Protein AF-A0AAJ1X7W8-F1 (afdb_monomer_lite)

Foldseek 3Di:
DPPLLVLLLVLQVLAPPRPRDSVVSSVLVVVCCVVCVFAQSNQLSNVVSVVCVVPHDDNPDDVSVVSVVSSVVCVVVVHRTPDVPDDPDPPPPPPPPDDDDDDDDDDDDDDDPDDDD

Radius of gyration: 24.69 Å; chains: 1; bounding box: 37×78×58 Å

Structure (mmCIF, N/CA/C/O backbone):
data_AF-A0AAJ1X7W8-F1
#
_entry.id   AF-A0AAJ1X7W8-F1
#
loop_
_atom_site.group_PDB
_atom_site.id
_atom_site.type_symbol
_atom_site.label_atom_id
_atom_site.label_alt_id
_atom_site.label_comp_id
_atom_site.label_asym_id
_atom_site.label_entity_id
_atom_site.label_seq_id
_atom_site.pdbx_PDB_ins_code
_atom_site.Cartn_x
_atom_site.Cartn_y
_atom_site.Cartn_z
_atom_site.occupancy
_atom_site.B_iso_or_equiv
_atom_site.auth_seq_id
_atom_site.auth_comp_id
_atom_site.auth_asym_id
_atom_site.auth_atom_id
_atom_site.pdbx_PDB_model_num
ATOM 1 N N . PHE A 1 1 ? -3.789 12.090 -12.773 1.00 64.81 1 PHE A N 1
ATOM 2 C CA . PHE A 1 1 ? -3.368 10.897 -12.025 1.00 64.81 1 PHE A CA 1
ATOM 3 C C . PHE A 1 1 ? -3.017 9.835 -13.038 1.00 64.81 1 PHE A C 1
ATOM 5 O O . PHE A 1 1 ? -3.768 9.690 -13.998 1.00 64.81 1 PHE A O 1
ATOM 12 N N . SER A 1 2 ? -1.881 9.169 -12.871 1.00 85.19 2 SER A N 1
ATOM 13 C CA . SER A 1 2 ? -1.612 7.913 -13.573 1.00 85.19 2 SER A CA 1
ATOM 14 C C . SER A 1 2 ? -2.602 6.840 -13.099 1.00 85.19 2 SER A C 1
ATOM 16 O O . SER A 1 2 ? -3.153 6.957 -11.999 1.00 85.19 2 SER A O 1
ATOM 18 N N . ASP A 1 3 ? -2.825 5.802 -13.906 1.00 89.50 3 ASP A N 1
ATOM 19 C CA . ASP A 1 3 ? -3.679 4.668 -13.528 1.00 89.50 3 ASP A CA 1
ATOM 20 C C . ASP A 1 3 ? -3.184 4.015 -12.224 1.00 89.50 3 ASP A C 1
ATOM 22 O O . ASP A 1 3 ? -3.959 3.794 -11.292 1.00 89.50 3 ASP A O 1
ATOM 26 N N . ASP A 1 4 ? -1.866 3.855 -12.086 1.00 88.81 4 ASP A N 1
ATOM 27 C CA . ASP A 1 4 ? -1.244 3.290 -10.885 1.00 88.81 4 ASP A CA 1
ATOM 28 C C . ASP A 1 4 ? -1.507 4.133 -9.626 1.00 88.81 4 ASP A C 1
ATOM 30 O O . ASP A 1 4 ? -1.840 3.599 -8.569 1.00 88.81 4 ASP A O 1
ATOM 34 N N . GLU A 1 5 ? -1.424 5.464 -9.727 1.00 90.75 5 GLU A N 1
ATOM 35 C CA . GLU A 1 5 ? -1.703 6.365 -8.599 1.00 90.75 5 GLU A CA 1
ATOM 36 C C . GLU A 1 5 ? -3.156 6.224 -8.136 1.00 90.75 5 GLU A C 1
ATOM 38 O O . GLU A 1 5 ? -3.443 6.153 -6.939 1.00 90.75 5 GLU A O 1
ATOM 43 N N . TYR A 1 6 ? -4.087 6.162 -9.093 1.00 91.50 6 TYR A N 1
ATOM 44 C CA . TYR A 1 6 ? -5.502 5.987 -8.797 1.00 91.50 6 TYR A CA 1
ATOM 45 C C . TYR A 1 6 ? -5.767 4.640 -8.119 1.00 91.50 6 TYR A C 1
ATOM 47 O O . TYR A 1 6 ? -6.487 4.586 -7.116 1.00 91.50 6 TYR A O 1
ATOM 55 N N . ARG A 1 7 ? -5.152 3.563 -8.619 1.00 92.81 7 ARG A N 1
ATOM 56 C CA . ARG A 1 7 ? -5.257 2.220 -8.039 1.00 92.81 7 ARG A CA 1
ATOM 57 C C . ARG A 1 7 ? -4.700 2.178 -6.621 1.00 92.81 7 ARG A C 1
ATOM 59 O O . ARG A 1 7 ? -5.384 1.682 -5.731 1.00 92.81 7 ARG A O 1
ATOM 66 N N . PHE A 1 8 ? -3.535 2.777 -6.384 1.00 93.19 8 PHE A N 1
ATOM 67 C CA . PHE A 1 8 ? -2.921 2.851 -5.059 1.00 93.19 8 PHE A CA 1
ATOM 68 C C . PHE A 1 8 ? -3.835 3.547 -4.037 1.00 93.19 8 PHE A C 1
ATOM 70 O O . PHE A 1 8 ? -4.141 2.989 -2.983 1.00 93.19 8 PHE A O 1
ATOM 77 N N . ILE A 1 9 ? -4.347 4.736 -4.373 1.00 92.94 9 ILE A N 1
ATOM 78 C CA . ILE A 1 9 ? -5.257 5.501 -3.501 1.00 92.94 9 ILE A CA 1
ATOM 79 C C . ILE A 1 9 ? -6.570 4.742 -3.272 1.00 92.94 9 ILE A C 1
ATOM 81 O O . ILE A 1 9 ? -7.120 4.749 -2.169 1.00 92.94 9 ILE A O 1
ATOM 85 N N . THR A 1 10 ? -7.078 4.072 -4.305 1.00 93.25 10 THR A N 1
ATOM 86 C CA . THR A 1 10 ? -8.295 3.256 -4.213 1.00 93.25 10 THR A CA 1
ATOM 87 C C . THR A 1 10 ? -8.088 2.020 -3.337 1.00 93.25 10 THR A C 1
ATOM 89 O O . THR A 1 10 ? -9.025 1.578 -2.679 1.00 93.25 10 THR A O 1
ATOM 92 N N . THR A 1 11 ? -6.882 1.454 -3.280 1.00 93.31 11 THR A N 1
ATOM 93 C CA . THR A 1 11 ? -6.568 0.376 -2.334 1.00 93.31 11 THR A CA 1
ATOM 94 C C . THR A 1 11 ? -6.484 0.903 -0.904 1.00 93.31 11 THR A C 1
ATOM 96 O O . THR A 1 11 ? -7.052 0.282 -0.006 1.00 93.31 11 THR A O 1
ATOM 99 N N . LEU A 1 12 ? -5.880 2.078 -0.685 1.00 91.62 12 LEU A N 1
ATOM 100 C CA . LEU A 1 12 ? -5.833 2.723 0.634 1.00 91.62 12 LEU A CA 1
ATOM 101 C C . LEU A 1 12 ? -7.224 2.998 1.212 1.00 91.62 12 LEU A C 1
ATOM 103 O O . LEU A 1 12 ? -7.451 2.766 2.397 1.00 91.62 12 LEU A O 1
ATOM 107 N N . SER A 1 13 ? -8.176 3.443 0.387 1.00 91.81 13 SER A N 1
ATOM 108 C CA . SER A 1 13 ? -9.543 3.731 0.846 1.00 91.81 13 SER A CA 1
ATOM 109 C C . SER A 1 13 ? -10.321 2.490 1.296 1.00 91.81 13 SER A C 1
ATOM 111 O O . SER A 1 13 ? -11.311 2.620 2.012 1.00 91.81 13 SER A O 1
ATOM 113 N N . LYS A 1 14 ? -9.880 1.290 0.899 1.00 91.88 14 LYS A N 1
ATOM 114 C CA . LYS A 1 14 ? -10.467 0.009 1.318 1.00 91.88 14 LYS A CA 1
ATOM 115 C C . LYS A 1 14 ? -9.901 -0.504 2.642 1.00 91.88 14 LYS A C 1
ATOM 117 O O . LYS A 1 14 ? -10.375 -1.531 3.123 1.00 91.88 14 LYS A O 1
ATOM 122 N N . ILE A 1 15 ? -8.868 0.135 3.189 1.00 89.62 15 ILE A N 1
ATOM 123 C CA . ILE A 1 15 ? -8.283 -0.243 4.475 1.00 89.62 15 ILE A CA 1
ATOM 124 C C . ILE A 1 15 ? -9.135 0.367 5.586 1.00 89.62 15 ILE A C 1
ATOM 126 O O . ILE A 1 15 ? -9.383 1.574 5.614 1.00 89.62 15 ILE A O 1
ATOM 130 N N . GLU A 1 16 ? -9.575 -0.473 6.517 1.00 86.81 16 GLU A N 1
ATOM 131 C CA . GLU A 1 16 ? -10.379 -0.025 7.647 1.00 86.81 16 GLU A CA 1
ATOM 132 C C . GLU A 1 16 ? -9.597 0.974 8.516 1.00 86.81 16 GLU A C 1
ATOM 134 O O . GLU A 1 16 ? -8.429 0.755 8.845 1.00 86.81 16 GLU A O 1
ATOM 139 N N . ASN A 1 17 ? -10.250 2.079 8.890 1.00 87.00 17 ASN A N 1
ATOM 140 C CA . ASN A 1 17 ? -9.686 3.173 9.692 1.00 87.00 17 ASN A CA 1
ATOM 141 C C . ASN A 1 17 ? -8.501 3.928 9.054 1.00 87.00 17 ASN A C 1
ATOM 143 O O . ASN A 1 17 ? -7.786 4.645 9.757 1.00 87.00 17 ASN A O 1
ATOM 147 N N . TYR A 1 18 ? -8.298 3.840 7.733 1.00 88.00 18 TYR A N 1
ATOM 148 C CA . TYR A 1 18 ? -7.281 4.650 7.060 1.00 88.00 18 TYR A CA 1
ATOM 149 C C . TYR A 1 18 ? -7.736 6.121 6.891 1.00 88.00 18 TYR A C 1
ATOM 151 O O . TYR A 1 18 ? 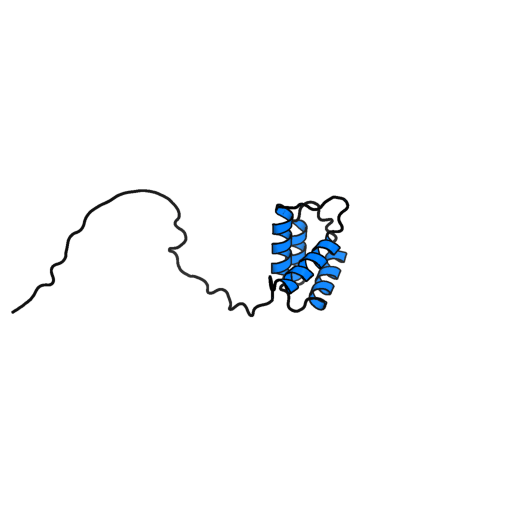-8.782 6.379 6.287 1.00 88.00 18 TYR A O 1
ATOM 159 N N . PRO A 1 19 ? -6.961 7.119 7.363 1.00 89.06 19 PRO A N 1
ATOM 160 C CA . PRO A 1 19 ? -7.261 8.539 7.202 1.00 89.06 19 PRO A CA 1
ATOM 161 C C . PRO A 1 19 ? -6.866 9.010 5.795 1.00 89.06 19 PRO A C 1
ATOM 163 O O . PRO A 1 19 ? -5.805 9.615 5.599 1.00 89.06 19 PRO A O 1
ATOM 166 N N . LEU A 1 20 ? -7.728 8.703 4.819 1.00 89.19 20 LEU A N 1
ATOM 167 C CA . LEU A 1 20 ? -7.515 9.009 3.405 1.00 89.19 20 LEU A CA 1
ATOM 168 C C . LEU A 1 20 ? -7.312 10.515 3.191 1.00 89.19 20 LEU A C 1
ATOM 170 O O . LEU A 1 20 ? -8.213 11.320 3.422 1.00 89.19 20 LEU A O 1
ATOM 174 N N . ASP A 1 21 ? -6.136 10.886 2.697 1.00 92.31 21 ASP A N 1
ATOM 175 C CA . ASP A 1 21 ? -5.772 12.253 2.336 1.00 92.31 21 ASP A CA 1
ATOM 176 C C . ASP A 1 21 ? -5.067 12.192 0.989 1.00 92.31 21 ASP A C 1
ATOM 178 O O . ASP A 1 21 ? -3.855 12.006 0.901 1.00 92.31 21 ASP A O 1
ATOM 182 N N . ARG A 1 22 ? -5.847 12.358 -0.080 1.00 90.06 22 ARG A N 1
ATOM 183 C CA . ARG A 1 22 ? -5.377 12.153 -1.455 1.00 90.06 22 ARG A CA 1
ATOM 184 C C . ARG A 1 22 ? -4.099 12.922 -1.773 1.00 90.06 22 ARG A C 1
ATOM 186 O O . ARG A 1 22 ? -3.254 12.397 -2.485 1.00 90.06 22 ARG A O 1
ATOM 193 N N . LYS A 1 23 ? -3.946 14.148 -1.260 1.00 90.81 23 LYS A N 1
ATOM 194 C CA . LYS A 1 23 ? -2.765 14.971 -1.543 1.00 90.81 23 LYS A CA 1
ATOM 195 C C . LYS A 1 23 ? -1.521 14.376 -0.882 1.00 90.81 23 LYS A C 1
ATOM 197 O O . LYS A 1 23 ? -0.519 14.169 -1.557 1.00 90.81 23 LYS A O 1
ATOM 202 N N . LYS A 1 24 ? -1.609 14.042 0.408 1.00 90.19 24 LYS A N 1
ATOM 203 C CA . LYS A 1 24 ? -0.488 13.427 1.138 1.00 90.19 24 LYS A CA 1
ATOM 204 C C . LYS A 1 24 ? -0.195 12.009 0.667 1.00 90.19 24 LYS A C 1
ATOM 206 O O . LYS A 1 24 ? 0.959 11.612 0.594 1.00 90.19 24 LYS A O 1
ATOM 211 N N . ASP A 1 25 ? -1.228 11.237 0.357 1.00 91.62 25 ASP A N 1
ATOM 212 C CA . ASP A 1 25 ? -1.076 9.849 -0.069 1.00 91.62 25 ASP A CA 1
ATOM 213 C C . ASP A 1 25 ? -0.408 9.765 -1.457 1.00 91.62 25 ASP A C 1
ATOM 215 O O . ASP A 1 25 ? 0.376 8.849 -1.700 1.00 91.62 25 ASP A O 1
ATOM 219 N N . LEU A 1 26 ? -0.618 10.762 -2.328 1.00 92.31 26 LEU A N 1
ATOM 220 C CA . LEU A 1 26 ? 0.141 10.926 -3.576 1.00 92.31 26 LEU A CA 1
ATOM 221 C C . LEU A 1 26 ? 1.611 11.269 -3.337 1.00 92.31 26 LEU A C 1
ATOM 223 O O . LEU A 1 26 ? 2.487 10.665 -3.952 1.00 92.31 26 LEU A O 1
ATOM 227 N N . GLU A 1 27 ? 1.893 12.215 -2.438 1.00 92.56 27 GLU A N 1
ATOM 228 C CA . GLU A 1 27 ? 3.273 12.559 -2.067 1.00 92.56 27 GLU A CA 1
ATOM 229 C C . GLU A 1 27 ? 4.014 11.326 -1.519 1.00 92.56 27 GLU A C 1
ATOM 231 O O . GLU A 1 27 ? 5.179 11.086 -1.848 1.00 92.56 27 GLU A O 1
ATOM 236 N N . ILE A 1 28 ? 3.319 10.490 -0.744 1.00 91.94 28 ILE A N 1
ATOM 237 C CA . ILE A 1 28 ? 3.847 9.221 -0.230 1.00 91.94 28 ILE A CA 1
ATOM 238 C C . ILE A 1 28 ? 4.080 8.225 -1.352 1.00 91.94 28 ILE A C 1
ATOM 240 O O . ILE A 1 28 ? 5.152 7.635 -1.397 1.00 91.94 28 ILE A O 1
ATOM 244 N N . TYR A 1 29 ? 3.129 8.051 -2.268 1.00 92.81 29 TYR A N 1
ATOM 245 C CA . TYR A 1 29 ? 3.295 7.157 -3.412 1.00 92.81 29 TYR A CA 1
ATOM 246 C C . TYR A 1 29 ? 4.560 7.496 -4.219 1.00 92.81 29 TYR A C 1
ATOM 248 O O . TYR A 1 29 ? 5.392 6.623 -4.477 1.00 92.81 29 TYR A O 1
ATOM 256 N N . GLN A 1 30 ? 4.759 8.778 -4.534 1.00 92.38 30 GLN A N 1
ATOM 257 C CA . GLN A 1 30 ? 5.942 9.254 -5.259 1.00 92.38 30 GLN A CA 1
ATOM 258 C C . GLN A 1 30 ? 7.236 9.036 -4.458 1.00 92.38 30 GLN A C 1
ATOM 260 O O . GLN A 1 30 ? 8.251 8.583 -4.999 1.00 92.38 30 GLN A O 1
ATOM 265 N N . SER A 1 31 ? 7.190 9.298 -3.149 1.00 93.56 31 SER A N 1
ATOM 266 C CA . SER A 1 31 ? 8.322 9.073 -2.245 1.00 93.56 31 SER A CA 1
ATOM 267 C C . SER A 1 31 ? 8.693 7.589 -2.165 1.00 93.56 31 SER A C 1
ATOM 269 O O . SER A 1 31 ? 9.862 7.236 -2.301 1.00 93.56 31 SER A O 1
ATOM 271 N N . LEU A 1 32 ? 7.707 6.701 -2.017 1.00 92.62 32 LEU A N 1
ATOM 272 C CA . LEU A 1 32 ? 7.901 5.251 -1.967 1.00 92.62 32 LEU A CA 1
ATOM 273 C C . LEU A 1 32 ? 8.485 4.713 -3.274 1.00 92.62 32 LEU A C 1
ATOM 275 O O . LEU A 1 32 ? 9.384 3.882 -3.222 1.00 92.62 32 LEU A O 1
ATOM 279 N N . GLY A 1 33 ? 8.041 5.216 -4.429 1.00 91.56 33 GLY A N 1
ATOM 280 C CA . GLY A 1 33 ? 8.609 4.835 -5.726 1.00 91.56 33 GLY A CA 1
ATOM 281 C C . GLY A 1 33 ? 10.077 5.223 -5.890 1.00 91.56 33 GLY A C 1
ATOM 282 O O . GLY A 1 33 ? 10.831 4.507 -6.545 1.00 91.56 33 GLY A O 1
ATOM 283 N N . THR A 1 34 ? 10.494 6.316 -5.247 1.00 92.81 34 THR A N 1
ATOM 284 C CA . THR A 1 34 ? 11.891 6.770 -5.239 1.00 92.81 34 THR A CA 1
ATOM 285 C C . THR A 1 34 ? 12.745 5.973 -4.251 1.00 92.81 34 THR A C 1
ATOM 287 O O . THR A 1 34 ? 13.874 5.610 -4.565 1.00 92.81 34 THR A O 1
ATOM 290 N N . ILE A 1 35 ? 12.216 5.688 -3.056 1.00 92.94 35 ILE A N 1
A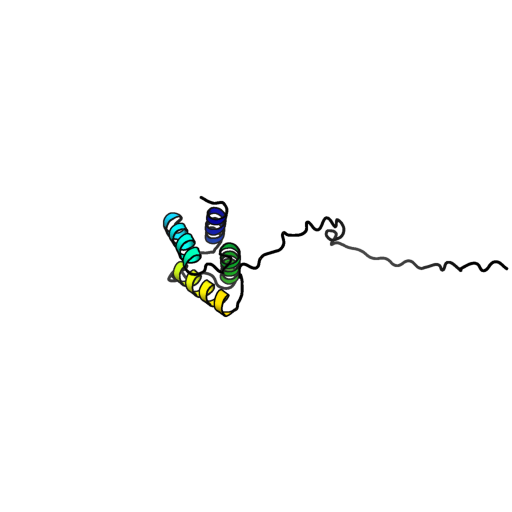TOM 291 C CA . ILE A 1 35 ? 12.938 4.978 -1.986 1.00 92.94 35 ILE A CA 1
ATOM 292 C C . ILE A 1 35 ? 13.041 3.475 -2.287 1.00 92.94 35 ILE A C 1
ATOM 294 O O . ILE A 1 35 ? 14.057 2.850 -1.988 1.00 92.94 35 ILE A O 1
ATOM 298 N N . TYR A 1 36 ? 11.997 2.894 -2.878 1.00 93.06 36 TYR A N 1
ATOM 299 C CA . TYR A 1 36 ? 11.855 1.461 -3.127 1.00 93.06 36 TYR A CA 1
ATOM 300 C C . TYR A 1 36 ? 11.620 1.166 -4.618 1.00 93.06 36 TYR A C 1
ATOM 302 O O . TYR A 1 36 ? 10.610 0.557 -4.978 1.00 93.06 36 TYR A O 1
ATOM 310 N N . PRO A 1 37 ? 12.541 1.555 -5.520 1.00 91.31 37 PRO A N 1
ATOM 311 C CA . PRO A 1 37 ? 12.329 1.435 -6.963 1.00 91.31 37 PRO A CA 1
ATOM 312 C C . PRO A 1 37 ? 12.142 -0.019 -7.423 1.00 91.31 37 PRO A C 1
ATOM 314 O O . PRO A 1 37 ? 11.426 -0.269 -8.395 1.00 91.31 37 PRO A O 1
ATOM 317 N N . GLN A 1 38 ? 12.739 -0.974 -6.701 1.00 91.00 38 GLN A N 1
ATOM 318 C CA . GLN A 1 38 ? 12.639 -2.416 -6.954 1.00 91.00 38 GLN A CA 1
ATOM 319 C C . GLN A 1 38 ? 11.304 -3.052 -6.531 1.00 91.00 38 GLN A C 1
ATOM 321 O O . GLN A 1 38 ? 11.032 -4.191 -6.907 1.00 91.00 38 GLN A O 1
ATOM 326 N N . LEU A 1 39 ? 10.495 -2.357 -5.728 1.00 91.94 39 LEU A N 1
ATOM 327 C CA . LEU A 1 39 ? 9.249 -2.880 -5.177 1.00 91.94 39 LEU A CA 1
ATOM 328 C C . LEU A 1 39 ? 8.077 -2.520 -6.096 1.00 91.94 39 LEU A C 1
ATOM 330 O O . LEU A 1 39 ? 7.968 -1.387 -6.569 1.00 91.94 39 LEU A O 1
ATOM 334 N N . ASP A 1 40 ? 7.193 -3.478 -6.347 1.00 92.44 40 ASP A N 1
ATOM 335 C CA . ASP A 1 40 ? 5.897 -3.244 -6.975 1.00 92.44 40 ASP A CA 1
ATOM 336 C C . ASP A 1 40 ? 4.971 -2.632 -5.918 1.00 92.44 40 ASP A C 1
ATOM 338 O O . ASP A 1 40 ? 4.481 -3.317 -5.019 1.00 92.44 40 ASP A O 1
ATOM 342 N N . LEU A 1 41 ? 4.786 -1.311 -5.988 1.00 92.56 41 LEU A N 1
ATOM 343 C CA . LEU A 1 41 ? 4.020 -0.557 -4.994 1.00 92.56 41 LEU A CA 1
ATOM 344 C C . LEU A 1 41 ? 2.547 -0.977 -4.950 1.00 92.56 41 LEU A C 1
ATOM 346 O O . LEU A 1 41 ? 1.936 -0.898 -3.885 1.00 92.56 41 LEU A O 1
ATOM 350 N N . LEU A 1 42 ? 1.981 -1.405 -6.084 1.00 92.81 42 LEU A N 1
ATOM 351 C CA . LEU A 1 42 ? 0.585 -1.827 -6.173 1.00 92.81 42 LEU A CA 1
ATOM 352 C C . LEU A 1 42 ? 0.394 -3.195 -5.525 1.00 92.81 42 LEU A C 1
ATOM 354 O O . LEU A 1 42 ? -0.531 -3.384 -4.738 1.00 92.81 42 LEU A O 1
ATOM 358 N N . GLU A 1 43 ? 1.297 -4.130 -5.813 1.00 92.62 43 GLU A N 1
ATOM 359 C CA . GLU A 1 43 ? 1.290 -5.439 -5.163 1.00 92.62 43 GLU A CA 1
ATOM 360 C C . GLU A 1 43 ? 1.549 -5.290 -3.659 1.00 92.62 43 GLU A C 1
ATOM 362 O O . GLU A 1 43 ? 0.813 -5.838 -2.845 1.00 92.62 43 GLU A O 1
ATOM 367 N N . ALA A 1 44 ? 2.530 -4.473 -3.271 1.00 93.75 44 ALA A N 1
ATOM 368 C CA . ALA A 1 44 ? 2.868 -4.227 -1.874 1.00 93.75 44 ALA A CA 1
ATOM 369 C C . ALA A 1 44 ? 1.720 -3.590 -1.074 1.00 93.75 44 ALA A C 1
ATOM 371 O O . ALA A 1 44 ? 1.509 -3.960 0.082 1.00 93.75 44 ALA A O 1
ATOM 372 N N . ILE A 1 45 ? 0.965 -2.644 -1.650 1.00 94.56 45 ILE A N 1
ATOM 373 C CA . ILE A 1 45 ? -0.149 -2.026 -0.920 1.00 94.56 45 ILE A CA 1
ATOM 374 C C . ILE A 1 45 ? -1.354 -2.956 -0.785 1.00 94.56 45 ILE A C 1
ATOM 376 O O . ILE A 1 45 ? -2.046 -2.905 0.231 1.00 94.56 45 ILE A O 1
ATOM 380 N N . GLU A 1 46 ? -1.592 -3.826 -1.766 1.00 93.25 46 GLU A N 1
ATOM 381 C CA . GLU A 1 46 ? -2.647 -4.838 -1.682 1.00 93.25 46 GLU A CA 1
ATOM 382 C C . GLU A 1 46 ? -2.326 -5.870 -0.598 1.00 93.25 46 GLU A C 1
ATOM 384 O O . GLU A 1 46 ? -3.170 -6.214 0.229 1.00 93.25 46 GLU A O 1
ATOM 389 N N . ASP A 1 47 ? -1.067 -6.284 -0.539 1.00 92.12 47 ASP A N 1
ATOM 390 C CA . ASP A 1 47 ? -0.548 -7.207 0.458 1.00 92.12 47 ASP A CA 1
ATOM 391 C C . ASP A 1 47 ? -0.613 -6.601 1.877 1.00 92.12 47 ASP A C 1
ATOM 393 O O . ASP A 1 47 ? -1.011 -7.256 2.846 1.00 92.12 47 ASP A O 1
ATOM 397 N N . PHE A 1 48 ? -0.323 -5.299 1.995 1.00 92.69 48 PHE A N 1
ATOM 398 C CA . PHE A 1 48 ? -0.525 -4.542 3.229 1.00 92.69 48 PHE A CA 1
ATOM 399 C C . PHE A 1 48 ? -2.007 -4.452 3.606 1.00 92.69 48 PHE A C 1
ATOM 401 O O . PHE A 1 48 ? -2.356 -4.687 4.762 1.00 92.69 48 PHE A O 1
ATOM 408 N N . ARG A 1 49 ? -2.896 -4.156 2.649 1.00 93.00 49 ARG A N 1
ATOM 409 C CA . ARG A 1 49 ? -4.349 -4.155 2.871 1.00 93.00 49 ARG A CA 1
ATOM 410 C C . ARG A 1 49 ? -4.816 -5.509 3.398 1.00 93.00 49 ARG A C 1
ATOM 412 O O . ARG A 1 49 ? -5.587 -5.533 4.352 1.00 93.00 49 ARG A O 1
ATOM 419 N N . GLN A 1 50 ? -4.350 -6.611 2.812 1.00 91.38 50 GLN A N 1
ATOM 420 C CA . GLN A 1 50 ? -4.699 -7.958 3.257 1.00 91.38 50 GLN A CA 1
ATOM 421 C C . GLN A 1 50 ? -4.228 -8.207 4.692 1.00 91.38 50 GLN A C 1
ATOM 423 O O . GLN A 1 50 ? -5.024 -8.615 5.530 1.00 91.38 50 GLN A O 1
ATOM 428 N N . TYR A 1 51 ? -2.984 -7.849 5.019 1.00 90.19 51 TYR A N 1
ATOM 429 C CA . TYR A 1 51 ? -2.486 -7.913 6.396 1.00 90.19 51 TYR A CA 1
ATOM 430 C C . TYR A 1 51 ? -3.333 -7.078 7.372 1.00 90.19 51 TYR A C 1
ATOM 432 O O . TYR A 1 51 ? -3.543 -7.468 8.522 1.00 90.19 51 TYR A O 1
ATOM 440 N N . LYS A 1 52 ? -3.846 -5.930 6.917 1.00 89.56 52 LYS A N 1
ATOM 441 C CA . LYS A 1 52 ? -4.732 -5.063 7.701 1.00 89.56 52 LYS A CA 1
ATOM 442 C C . LYS A 1 52 ? -6.158 -5.574 7.850 1.00 89.56 52 LYS A C 1
ATOM 444 O O . LYS A 1 52 ? -6.838 -5.096 8.751 1.00 89.56 52 LYS A O 1
ATOM 449 N N . MET A 1 53 ? -6.585 -6.562 7.064 1.00 88.31 53 MET A N 1
ATOM 450 C CA . MET A 1 53 ? -7.839 -7.271 7.337 1.00 88.31 53 MET A CA 1
ATOM 451 C C . MET A 1 53 ? -7.735 -8.102 8.616 1.00 88.31 53 MET A C 1
ATOM 453 O O . MET A 1 53 ? -8.654 -8.089 9.426 1.00 88.31 53 MET A O 1
ATOM 457 N N . ASP A 1 54 ? -6.602 -8.777 8.821 1.00 89.19 54 ASP A N 1
ATOM 458 C CA . ASP A 1 54 ? -6.374 -9.574 10.031 1.00 89.19 54 ASP A CA 1
ATOM 459 C C . ASP A 1 54 ? -5.989 -8.699 11.233 1.00 89.19 54 ASP A C 1
ATOM 461 O O . ASP A 1 54 ? -6.247 -9.05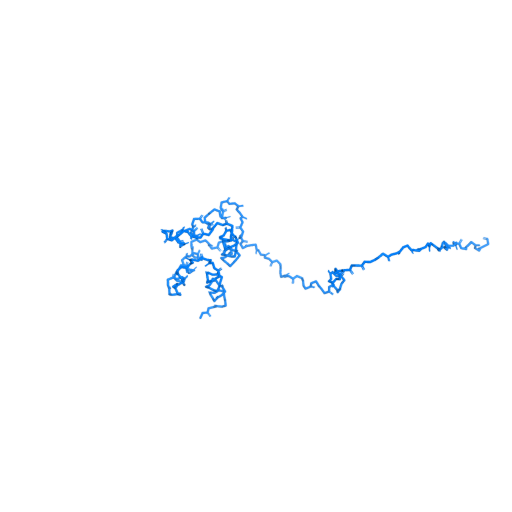0 12.386 1.00 89.19 54 ASP A O 1
ATOM 465 N N . LYS A 1 55 ? -5.329 -7.562 10.977 1.00 86.25 55 LYS A N 1
ATOM 466 C CA . LYS A 1 55 ? -4.827 -6.642 12.005 1.00 86.25 55 LYS A CA 1
ATOM 467 C C . LYS A 1 55 ? -5.202 -5.196 11.678 1.00 86.25 55 LYS A C 1
ATOM 469 O O . LYS A 1 55 ? -4.368 -4.478 11.108 1.00 86.25 55 LYS A O 1
ATOM 474 N N . PRO A 1 56 ? -6.420 -4.763 12.042 1.00 85.94 56 PRO A N 1
ATOM 475 C CA . PRO A 1 56 ? -6.915 -3.437 11.699 1.00 85.94 56 PRO A CA 1
ATOM 476 C C . PRO A 1 56 ? -6.031 -2.331 12.280 1.00 85.94 56 PRO A C 1
ATOM 478 O O . PRO A 1 56 ? -5.295 -2.523 13.251 1.00 85.94 56 PRO A O 1
ATOM 481 N N . LEU A 1 57 ? -6.090 -1.153 11.660 1.00 85.25 57 LEU A N 1
ATOM 482 C CA . LEU A 1 57 ? -5.369 0.024 12.135 1.00 85.25 57 LEU A CA 1
ATOM 483 C C . LEU A 1 57 ? -5.972 0.522 13.453 1.00 85.25 57 LEU A C 1
ATOM 485 O O . LEU A 1 57 ? -7.180 0.751 13.553 1.00 85.25 57 LEU A O 1
ATOM 489 N N . GLU A 1 58 ? -5.121 0.730 14.456 1.00 85.12 58 GLU A N 1
ATOM 490 C CA . GLU A 1 58 ? -5.530 1.380 15.700 1.00 85.12 58 GLU A CA 1
ATOM 491 C C . GLU A 1 58 ? -5.746 2.881 15.474 1.00 85.12 58 GLU A C 1
ATOM 493 O O . GLU A 1 58 ? -5.040 3.511 14.685 1.00 85.12 58 GLU A O 1
ATOM 498 N N . LYS A 1 59 ? -6.671 3.500 16.219 1.00 77.25 59 LYS A N 1
ATOM 499 C CA . LYS A 1 59 ? -6.982 4.939 16.090 1.00 77.25 59 LYS A CA 1
ATOM 500 C C . LYS A 1 59 ? -5.787 5.874 16.330 1.00 77.25 59 LYS A C 1
ATOM 502 O O . LYS A 1 59 ? -5.804 7.000 15.845 1.00 77.25 59 LYS A O 1
ATOM 507 N N . SER A 1 60 ? -4.788 5.441 17.096 1.00 78.56 60 SER A N 1
ATOM 508 C CA . SER A 1 60 ? -3.558 6.193 17.386 1.00 78.56 60 SER A CA 1
ATOM 509 C C . SER A 1 60 ? -2.402 5.855 16.442 1.00 78.56 60 SER A C 1
ATOM 511 O O . SER A 1 60 ? -1.358 6.507 16.501 1.00 78.56 60 SER A O 1
ATOM 513 N N . SER A 1 61 ? -2.558 4.833 15.597 1.00 81.81 61 SER A N 1
ATOM 514 C CA . SER A 1 61 ? -1.503 4.400 14.688 1.00 81.81 61 SER A CA 1
ATOM 515 C C . SER A 1 61 ? -1.266 5.433 13.586 1.00 81.81 61 SER A C 1
ATOM 517 O O . SER A 1 61 ? -2.172 6.161 13.174 1.00 81.81 61 SER A O 1
ATOM 519 N N . ASN A 1 62 ? -0.025 5.509 13.102 1.00 88.12 62 ASN A N 1
ATOM 520 C CA . ASN A 1 62 ? 0.307 6.301 11.925 1.00 88.12 62 ASN A CA 1
ATOM 521 C C . ASN A 1 62 ? 0.417 5.361 10.714 1.00 88.12 62 ASN A C 1
ATOM 523 O O . ASN A 1 62 ? 1.490 4.795 10.477 1.00 88.12 62 ASN A O 1
ATOM 527 N N . PRO A 1 63 ? -0.661 5.190 9.930 1.00 89.00 63 PRO A N 1
ATOM 528 C CA . PRO A 1 63 ? -0.710 4.174 8.885 1.00 89.00 63 PRO A CA 1
ATOM 529 C C . PRO A 1 63 ? 0.321 4.403 7.781 1.00 89.00 63 PRO A C 1
ATOM 531 O O . PRO A 1 63 ? 0.801 3.450 7.180 1.00 89.00 63 PRO A O 1
ATOM 534 N N . ARG A 1 64 ? 0.737 5.652 7.559 1.00 90.12 64 ARG A N 1
ATOM 535 C CA . ARG A 1 64 ? 1.790 6.000 6.595 1.00 90.12 64 ARG A CA 1
ATOM 536 C C . ARG A 1 64 ? 3.142 5.440 7.026 1.00 90.12 64 ARG A C 1
ATOM 538 O O . ARG A 1 64 ? 3.854 4.842 6.223 1.00 90.12 64 ARG A O 1
ATOM 545 N N . SER A 1 65 ? 3.470 5.573 8.310 1.00 90.25 65 SER A N 1
ATOM 546 C CA . SER A 1 65 ? 4.683 4.985 8.888 1.00 90.25 65 SER A CA 1
ATOM 547 C C . SER A 1 65 ? 4.632 3.455 8.883 1.00 90.25 65 SER A C 1
ATOM 549 O O . SER A 1 65 ? 5.653 2.797 8.668 1.00 90.25 65 SER A O 1
ATOM 551 N N . GLU A 1 66 ? 3.448 2.873 9.081 1.00 91.31 66 GLU A N 1
ATOM 552 C CA . GLU A 1 66 ? 3.252 1.426 8.980 1.00 91.31 66 GLU A CA 1
ATOM 553 C C . GLU A 1 66 ? 3.439 0.897 7.556 1.00 91.31 66 GLU A C 1
ATOM 555 O O . GLU A 1 66 ? 4.068 -0.149 7.383 1.00 91.31 66 GLU A O 1
ATOM 560 N N . ILE A 1 67 ? 2.968 1.630 6.541 1.00 92.62 67 ILE A N 1
ATOM 561 C CA . ILE A 1 67 ? 3.214 1.312 5.128 1.00 92.62 67 ILE A CA 1
ATOM 562 C C . ILE A 1 67 ? 4.720 1.298 4.856 1.00 92.62 67 ILE A C 1
ATOM 564 O O . ILE A 1 67 ? 5.238 0.292 4.377 1.00 92.62 67 ILE A O 1
ATOM 568 N N . HIS A 1 68 ? 5.448 2.351 5.246 1.00 92.81 68 HIS A N 1
ATOM 569 C CA . HIS A 1 68 ? 6.910 2.398 5.100 1.00 92.81 68 HIS A CA 1
ATOM 570 C C . HIS A 1 68 ? 7.605 1.204 5.766 1.00 92.81 68 HIS A C 1
ATOM 572 O O . HIS A 1 68 ? 8.470 0.559 5.172 1.00 92.81 68 HIS A O 1
ATOM 578 N N . THR A 1 69 ? 7.211 0.889 7.000 1.00 93.19 69 THR A N 1
ATOM 579 C CA . THR A 1 69 ? 7.784 -0.232 7.757 1.00 93.19 69 THR A CA 1
ATOM 580 C C . THR A 1 69 ? 7.502 -1.569 7.074 1.00 93.19 69 THR A C 1
ATOM 582 O O . THR A 1 69 ? 8.385 -2.423 6.997 1.00 93.19 69 THR A O 1
ATOM 585 N N . SER A 1 70 ? 6.289 -1.750 6.551 1.00 92.94 70 SER A N 1
ATOM 586 C CA . SER A 1 70 ? 5.886 -2.970 5.847 1.00 92.94 70 SER A CA 1
ATOM 587 C C . SER A 1 70 ? 6.646 -3.121 4.532 1.00 92.94 70 SER A C 1
ATOM 589 O O . SER A 1 70 ? 7.192 -4.185 4.264 1.00 92.94 70 SER A O 1
ATOM 591 N N . PHE A 1 71 ? 6.788 -2.040 3.765 1.00 94.00 71 PHE A N 1
ATOM 592 C CA . PHE A 1 71 ? 7.496 -2.043 2.484 1.00 94.00 71 PHE A CA 1
ATOM 593 C C . PHE A 1 71 ? 8.984 -2.346 2.668 1.00 94.00 71 PHE A C 1
ATOM 595 O O . PHE A 1 71 ? 9.553 -3.140 1.920 1.00 94.00 71 PHE A O 1
ATOM 602 N N . LYS A 1 72 ? 9.603 -1.800 3.723 1.00 93.62 72 LYS A N 1
ATOM 603 C CA . LYS A 1 72 ? 10.970 -2.160 4.111 1.00 93.62 72 LYS A CA 1
ATOM 604 C C . LYS A 1 72 ? 11.106 -3.667 4.372 1.00 93.62 72 LYS A C 1
ATOM 606 O O . LYS A 1 72 ? 12.019 -4.291 3.839 1.00 93.62 72 LYS A O 1
ATOM 611 N N . LYS A 1 73 ? 10.177 -4.259 5.130 1.00 93.25 73 LYS A N 1
ATOM 612 C CA . LYS A 1 73 ? 10.162 -5.708 5.394 1.00 93.25 73 LYS A CA 1
ATOM 613 C C . LYS A 1 73 ? 9.935 -6.535 4.131 1.00 93.25 73 LYS A C 1
ATOM 615 O O . LYS A 1 73 ? 10.555 -7.578 3.985 1.00 93.25 73 LYS A O 1
ATOM 620 N N . TYR A 1 74 ? 9.096 -6.080 3.202 1.00 93.75 74 TYR A N 1
ATOM 621 C CA . TYR A 1 74 ? 8.891 -6.779 1.930 1.00 93.75 74 TYR A CA 1
ATOM 622 C C . TYR A 1 74 ? 10.177 -6.874 1.118 1.00 93.75 74 TYR A C 1
ATOM 624 O O . TYR A 1 74 ? 10.464 -7.936 0.574 1.00 93.75 74 TYR A O 1
ATOM 632 N N . ILE A 1 75 ? 10.998 -5.823 1.11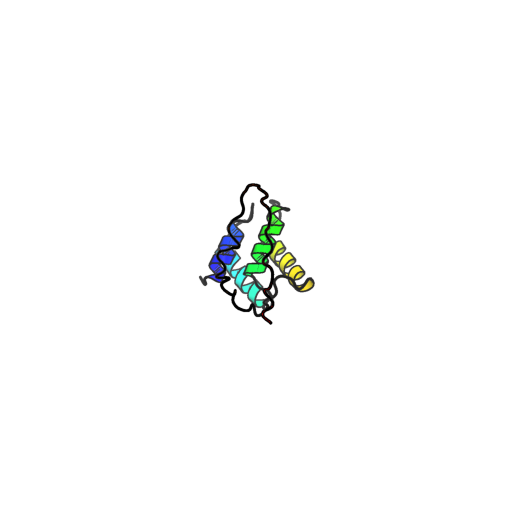5 1.00 91.94 75 ILE A N 1
ATOM 633 C CA . ILE A 1 75 ? 12.327 -5.878 0.499 1.00 91.94 75 ILE A CA 1
ATOM 634 C C . ILE A 1 75 ? 13.231 -6.867 1.236 1.00 91.94 75 ILE A C 1
ATOM 636 O O . ILE A 1 75 ? 13.865 -7.692 0.584 1.00 91.94 75 ILE A O 1
ATOM 640 N N . GLU A 1 76 ? 13.266 -6.821 2.571 1.00 91.19 76 GLU A N 1
ATOM 641 C CA . GLU A 1 76 ? 14.053 -7.761 3.387 1.00 91.19 76 GLU A CA 1
ATOM 642 C C . GLU A 1 76 ? 13.644 -9.226 3.139 1.00 91.19 76 GLU A C 1
ATOM 644 O O . GLU A 1 76 ? 14.493 -10.112 3.125 1.00 91.19 76 GLU A O 1
ATOM 649 N N . TRP A 1 77 ? 12.357 -9.483 2.895 1.00 91.62 77 TRP A N 1
ATOM 650 C CA . TRP A 1 77 ? 11.817 -10.810 2.583 1.00 91.62 77 TRP A CA 1
ATOM 651 C C . TRP A 1 77 ? 11.862 -11.170 1.092 1.00 91.62 77 TRP A C 1
ATOM 653 O O . TRP A 1 77 ? 11.545 -12.302 0.731 1.00 91.62 77 TRP A O 1
ATOM 663 N N . GLY A 1 78 ? 12.211 -10.229 0.213 1.00 88.88 78 GLY A N 1
ATOM 664 C CA . GLY A 1 78 ? 12.148 -10.411 -1.238 1.00 88.88 78 GLY A CA 1
ATOM 665 C C . GLY A 1 78 ? 10.728 -10.602 -1.795 1.00 88.88 78 GLY A C 1
ATOM 666 O O . GLY A 1 78 ? 10.556 -11.236 -2.838 1.00 88.88 78 GLY A O 1
ATOM 667 N N . LYS A 1 79 ? 9.706 -10.075 -1.109 1.00 89.38 79 LYS A N 1
ATOM 668 C CA . LYS A 1 79 ? 8.290 -10.123 -1.513 1.00 89.38 79 LYS A CA 1
ATOM 669 C C . LYS A 1 79 ? 7.901 -8.874 -2.316 1.00 89.38 79 LYS A C 1
ATOM 671 O O . LYS A 1 79 ? 8.496 -7.815 -2.135 1.00 89.38 79 LYS A O 1
ATOM 676 N N . CYS A 1 80 ? 6.905 -9.002 -3.199 1.00 86.56 80 CYS A N 1
ATOM 677 C CA . CYS A 1 80 ? 6.353 -7.910 -4.015 1.00 86.56 80 CYS A CA 1
ATOM 678 C C . CYS A 1 80 ? 7.415 -7.160 -4.837 1.00 86.56 80 CYS A C 1
ATOM 680 O O . CYS A 1 80 ? 7.277 -5.974 -5.121 1.00 86.56 80 CYS A O 1
ATOM 682 N N . LEU A 1 81 ? 8.519 -7.823 -5.188 1.00 88.69 81 LEU A N 1
ATOM 683 C CA . LEU A 1 81 ? 9.534 -7.243 -6.058 1.00 88.69 81 LEU A CA 1
ATOM 684 C C . LEU A 1 81 ? 8.993 -7.178 -7.484 1.00 88.69 81 LEU A C 1
ATOM 686 O O . LEU A 1 81 ? 8.326 -8.113 -7.934 1.00 88.69 81 LEU A O 1
ATOM 690 N N . LYS A 1 82 ? 9.351 -6.119 -8.215 1.00 86.56 82 LYS A N 1
ATOM 691 C CA . LYS A 1 82 ? 9.139 -6.015 -9.662 1.00 86.56 82 LYS A CA 1
ATOM 692 C C . LYS A 1 82 ? 9.952 -7.104 -10.356 1.00 86.56 82 LYS A C 1
ATOM 694 O O . LYS A 1 82 ? 11.081 -6.896 -10.788 1.00 86.56 82 LYS A O 1
ATOM 699 N N . LYS A 1 83 ? 9.399 -8.308 -10.426 1.00 73.62 83 LYS A N 1
ATOM 700 C CA . LYS A 1 83 ? 9.843 -9.308 -11.389 1.00 73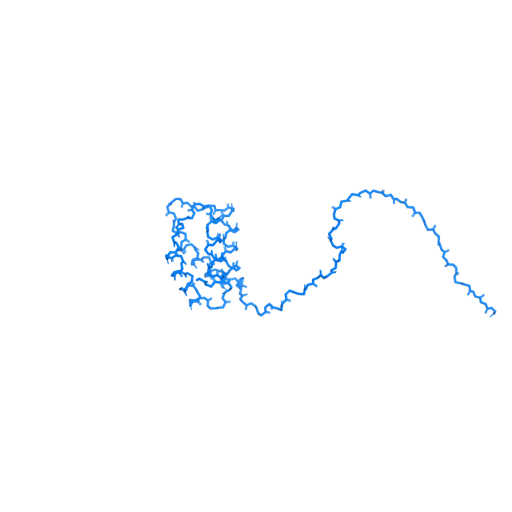.62 83 LYS A CA 1
ATOM 701 C C . LYS A 1 83 ? 9.404 -8.780 -12.749 1.00 73.62 83 LYS A C 1
ATOM 703 O O . LYS A 1 83 ? 8.319 -8.210 -12.846 1.00 73.62 83 LYS A O 1
ATOM 708 N N . ASN A 1 84 ? 10.219 -8.968 -13.784 1.00 55.78 84 ASN A N 1
ATOM 709 C CA . ASN A 1 84 ? 9.724 -8.908 -15.156 1.00 55.78 84 ASN A CA 1
ATOM 710 C C . ASN A 1 84 ? 8.634 -9.982 -15.249 1.00 55.78 84 ASN A C 1
ATOM 712 O O . ASN A 1 84 ? 8.948 -11.146 -15.490 1.00 55.78 84 ASN A O 1
ATOM 716 N N . LYS A 1 85 ? 7.389 -9.643 -14.892 1.00 50.06 85 LYS A N 1
ATOM 717 C CA . LYS A 1 85 ? 6.253 -10.547 -15.014 1.00 50.06 85 LYS A CA 1
ATOM 718 C C . LYS A 1 85 ? 6.154 -10.794 -16.516 1.00 50.06 85 LYS A C 1
ATOM 720 O O . LYS A 1 85 ? 5.949 -9.818 -17.239 1.00 50.06 85 LYS A O 1
ATOM 725 N N . PRO A 1 86 ? 6.371 -12.024 -17.019 1.00 50.22 86 PRO A N 1
ATOM 726 C CA . PRO A 1 86 ? 5.849 -12.318 -18.338 1.00 50.22 86 PRO A CA 1
ATOM 727 C C . PRO A 1 86 ? 4.351 -12.005 -18.272 1.00 50.22 86 PRO A C 1
ATOM 729 O O . PRO A 1 86 ? 3.702 -12.342 -17.275 1.00 50.22 86 PRO A O 1
ATOM 732 N N . GLU A 1 87 ? 3.865 -11.263 -19.267 1.00 50.72 87 GLU A N 1
ATOM 733 C CA . GLU A 1 87 ? 2.445 -10.977 -19.494 1.00 50.72 87 GLU A CA 1
ATOM 734 C C . GLU A 1 87 ? 1.607 -12.206 -19.106 1.00 50.72 87 GLU A C 1
ATOM 736 O O . GLU A 1 87 ? 2.023 -13.330 -19.424 1.00 50.72 87 GLU A O 1
ATOM 741 N N . PRO A 1 88 ? 0.477 -12.046 -18.394 1.00 49.81 88 PRO A N 1
ATOM 742 C CA . PRO A 1 88 ? -0.393 -13.178 -18.134 1.00 49.81 88 PRO A CA 1
ATOM 743 C C . PRO A 1 88 ? -0.755 -13.792 -19.488 1.00 49.81 88 PRO A C 1
ATOM 745 O O . PRO A 1 88 ? -1.390 -13.150 -20.318 1.00 49.81 88 PRO A O 1
ATOM 748 N N . TYR A 1 89 ? -0.301 -15.023 -19.722 1.00 54.09 89 TYR A N 1
ATOM 749 C CA . TYR A 1 89 ? -0.864 -15.868 -20.762 1.00 54.09 89 TYR A CA 1
ATOM 750 C C . TYR A 1 89 ? -2.371 -15.887 -20.503 1.00 54.09 89 TYR A C 1
ATOM 752 O O . TYR A 1 89 ? -2.799 -16.299 -19.421 1.00 54.09 89 TYR A O 1
ATOM 760 N N . GLU A 1 90 ? -3.155 -15.348 -21.439 1.00 54.66 90 GLU A N 1
ATOM 761 C CA . GLU A 1 90 ? -4.596 -15.546 -21.436 1.00 54.66 90 GLU A CA 1
ATOM 762 C C . GLU A 1 90 ? -4.810 -17.055 -21.512 1.00 54.66 90 GLU A C 1
ATOM 764 O O . GLU A 1 90 ? -4.631 -17.676 -22.556 1.00 54.66 90 GLU A O 1
ATOM 769 N N . ASP A 1 91 ? -5.097 -17.664 -20.366 1.00 52.78 91 ASP A N 1
ATOM 770 C CA . ASP A 1 91 ? -5.453 -19.069 -20.291 1.00 52.78 91 ASP A CA 1
ATOM 771 C C . ASP A 1 91 ? -6.849 -19.180 -20.919 1.00 52.78 91 ASP A C 1
ATOM 773 O O . ASP A 1 91 ? -7.873 -19.099 -20.241 1.00 52.78 91 ASP A O 1
ATOM 777 N N . GLU A 1 92 ? -6.897 -19.296 -22.251 1.00 58.38 92 GLU A N 1
ATOM 778 C CA . GLU A 1 92 ? -8.104 -19.483 -23.067 1.00 58.38 92 GLU A CA 1
ATOM 779 C C . GLU A 1 92 ? -8.818 -20.812 -22.757 1.00 58.38 92 GLU A C 1
ATOM 781 O O . GLU A 1 92 ? -9.575 -21.314 -23.580 1.00 58.38 92 GLU A O 1
ATOM 786 N N . ASN A 1 93 ? -8.556 -21.455 -21.618 1.00 57.56 93 ASN A N 1
ATOM 787 C CA . ASN A 1 93 ? -8.973 -22.817 -21.351 1.00 57.56 93 ASN A CA 1
ATOM 788 C C . ASN A 1 93 ? -10.373 -22.842 -20.702 1.00 57.56 93 ASN A C 1
ATOM 790 O O . ASN A 1 93 ? -10.506 -22.644 -19.488 1.00 57.56 93 ASN A O 1
ATOM 794 N N . PRO A 1 94 ? -11.454 -23.128 -21.460 1.00 58.59 94 PRO A N 1
ATOM 795 C CA . PRO A 1 94 ? -12.832 -23.039 -20.969 1.00 58.59 94 PRO A CA 1
ATOM 796 C C . PRO A 1 94 ? -13.195 -24.129 -19.941 1.00 58.59 94 PRO A C 1
ATOM 798 O O . PRO A 1 94 ? -14.327 -24.170 -19.458 1.00 58.59 94 PRO A O 1
ATOM 801 N N . TYR A 1 95 ? -12.267 -25.029 -19.598 1.00 52.69 95 TYR A N 1
ATOM 802 C CA . TYR A 1 95 ? -12.536 -26.215 -18.781 1.00 52.69 95 TYR A CA 1
ATOM 803 C C . TYR A 1 95 ? -12.272 -26.050 -17.277 1.00 52.69 95 TYR A C 1
ATOM 805 O O . TYR A 1 95 ? -12.669 -26.920 -16.504 1.00 52.69 95 TYR A O 1
ATOM 813 N N . LEU A 1 96 ? -11.671 -24.944 -16.822 1.00 57.00 96 LEU A N 1
ATOM 814 C CA . LEU A 1 96 ? -11.385 -24.730 -15.392 1.00 57.00 96 LEU A CA 1
ATOM 815 C C . LEU A 1 96 ? -12.547 -24.101 -14.598 1.00 57.00 96 LEU A C 1
ATOM 817 O O . LEU A 1 96 ? -12.503 -24.078 -13.371 1.00 57.00 96 LEU A O 1
ATOM 821 N N . ASN A 1 97 ? -13.620 -23.655 -15.264 1.00 55.22 97 ASN A N 1
ATOM 822 C CA . ASN A 1 97 ? -14.738 -22.946 -14.629 1.00 55.22 97 ASN A CA 1
ATOM 823 C C . ASN A 1 97 ? -16.038 -23.776 -14.568 1.00 55.22 97 ASN A C 1
ATOM 825 O O . ASN A 1 97 ? -17.116 -23.314 -14.944 1.00 55.22 97 ASN A O 1
ATOM 829 N N . ARG A 1 98 ? -15.960 -25.030 -14.103 1.00 48.75 98 ARG A N 1
ATOM 830 C CA . ARG A 1 98 ? -17.156 -25.829 -13.773 1.00 48.75 98 ARG A CA 1
ATOM 831 C C . ARG A 1 98 ? -16.987 -26.579 -12.452 1.00 48.75 98 ARG A C 1
ATOM 833 O O . ARG A 1 98 ? -16.930 -27.802 -12.404 1.00 48.75 98 ARG A O 1
ATOM 840 N N . GLY A 1 99 ? -16.935 -25.834 -11.353 1.00 47.50 99 GLY A N 1
ATOM 841 C CA . GLY A 1 99 ? -17.190 -26.403 -10.034 1.00 47.50 99 GLY A CA 1
ATOM 842 C C . GLY A 1 99 ? -18.694 -26.553 -9.810 1.00 47.50 99 GLY A C 1
ATOM 843 O O . GLY A 1 99 ? -19.344 -25.545 -9.570 1.00 47.50 99 GLY A O 1
ATOM 844 N N . ALA A 1 100 ? -19.239 -27.774 -9.898 1.00 44.72 100 ALA A N 1
ATOM 845 C CA . ALA A 1 100 ? -20.398 -28.244 -9.118 1.00 44.72 100 ALA A CA 1
ATOM 846 C C . ALA A 1 100 ? -20.897 -29.627 -9.590 1.00 44.72 100 ALA A C 1
ATOM 848 O O . ALA A 1 100 ? -21.468 -29.749 -10.667 1.00 44.72 100 ALA A O 1
ATOM 849 N N . GLY A 1 101 ? -20.797 -30.625 -8.706 1.00 38.94 101 GLY A N 1
ATOM 850 C CA . GLY A 1 101 ? -21.903 -31.554 -8.451 1.00 38.94 101 GLY A CA 1
ATOM 851 C C . GLY A 1 101 ? -22.075 -32.804 -9.331 1.00 38.94 101 GLY A C 1
ATOM 852 O O . GLY A 1 101 ? -22.372 -32.728 -10.512 1.00 38.94 101 GLY A O 1
ATOM 853 N N . MET A 1 102 ? -22.133 -33.938 -8.623 1.00 43.12 102 MET A N 1
ATOM 854 C CA . MET A 1 102 ? -22.953 -35.134 -8.893 1.00 43.12 102 MET A CA 1
ATOM 855 C C . MET A 1 102 ? -22.314 -36.352 -9.585 1.00 43.12 102 MET A C 1
ATOM 857 O O . MET A 1 102 ? -21.415 -36.285 -10.409 1.00 43.12 102 MET A O 1
ATOM 861 N N . LYS A 1 103 ? -22.791 -37.499 -9.092 1.00 46.25 103 LYS A N 1
ATOM 862 C CA . LYS A 1 103 ? -22.301 -38.879 -9.177 1.00 46.25 103 LYS A CA 1
ATOM 863 C C . LYS A 1 103 ? -22.801 -39.556 -10.461 1.00 46.25 103 LYS A C 1
ATOM 865 O O . LYS A 1 103 ? -23.951 -39.324 -10.798 1.00 46.25 103 LYS A O 1
ATOM 870 N N . GLN A 1 104 ? -22.045 -40.497 -11.041 1.00 42.31 104 GLN A N 1
ATOM 871 C CA . GLN A 1 104 ? -22.434 -41.919 -11.200 1.00 42.31 104 GLN A CA 1
ATOM 872 C C . GLN A 1 104 ? -21.433 -42.716 -12.057 1.00 42.31 104 GLN A C 1
ATOM 874 O O . GLN A 1 104 ? -20.941 -42.23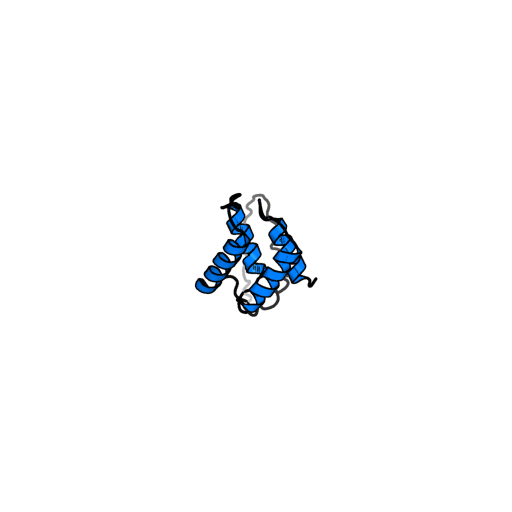3 -13.068 1.00 42.31 104 GLN A O 1
ATOM 879 N N . LYS A 1 105 ? -21.181 -43.959 -11.619 1.00 49.47 105 LYS A N 1
ATOM 880 C CA . LYS A 1 105 ? -20.546 -45.061 -12.364 1.00 49.47 105 LYS A CA 1
ATOM 881 C C . LYS A 1 105 ? -21.244 -45.318 -13.704 1.00 49.47 105 LYS A C 1
ATOM 883 O O . LYS A 1 105 ? -22.470 -45.265 -13.719 1.00 49.47 105 LYS A O 1
ATOM 888 N N . LEU A 1 106 ? -20.497 -45.786 -14.706 1.00 40.25 106 LEU A N 1
ATOM 889 C CA . LEU A 1 106 ? -20.868 -46.932 -15.552 1.00 40.25 106 LEU A CA 1
ATOM 890 C C . LEU A 1 106 ? -19.641 -47.452 -16.326 1.00 40.25 106 LEU A C 1
ATOM 892 O O . LEU A 1 106 ? -18.699 -46.709 -16.576 1.00 40.25 106 LEU A O 1
ATOM 896 N N . GLU A 1 107 ? -19.655 -48.762 -16.551 1.00 40.91 107 GLU A N 1
ATOM 897 C CA . GLU A 1 107 ? -18.557 -49.679 -16.882 1.00 40.91 107 GLU A CA 1
ATOM 898 C C . GLU A 1 107 ? -18.094 -49.639 -18.355 1.00 40.91 107 GLU A C 1
ATOM 900 O O . GLU A 1 107 ? -18.752 -49.054 -19.211 1.00 40.91 107 GLU A O 1
ATOM 905 N N . GLU A 1 108 ? -16.947 -50.286 -18.609 1.00 49.84 108 GLU A N 1
ATOM 906 C CA . GLU A 1 108 ? -16.269 -50.514 -19.902 1.00 49.84 108 GLU A CA 1
ATOM 907 C C . GLU A 1 108 ? -17.177 -51.130 -21.001 1.00 49.84 108 GLU A C 1
ATOM 909 O O . GLU A 1 108 ? -18.229 -51.697 -20.695 1.00 49.84 108 GLU A O 1
ATOM 914 N N . PRO A 1 109 ? -16.734 -51.165 -22.278 1.00 47.97 109 PRO A N 1
ATOM 915 C CA . PRO A 1 109 ? -15.961 -52.350 -22.669 1.00 47.97 109 PRO A CA 1
ATOM 916 C C . PRO A 1 109 ? -14.766 -52.112 -23.609 1.00 47.97 109 PRO A C 1
ATOM 918 O O . PRO A 1 109 ? -14.770 -51.259 -24.490 1.00 47.97 109 PRO A O 1
ATOM 921 N N . ARG A 1 110 ? -13.775 -52.985 -23.389 1.00 50.66 110 ARG A N 1
ATOM 922 C CA . ARG A 1 110 ? -12.657 -53.413 -24.243 1.00 50.66 110 ARG A CA 1
ATOM 923 C C . ARG A 1 110 ? -12.924 -53.324 -25.749 1.00 50.66 110 ARG A C 1
ATOM 925 O O . ARG A 1 110 ? -13.832 -53.997 -26.235 1.00 50.66 110 ARG A O 1
ATOM 932 N N . GLU A 1 111 ? -12.015 -52.683 -26.478 1.00 47.28 111 GLU A N 1
ATOM 933 C CA . GLU A 1 111 ? -11.798 -52.989 -27.892 1.00 47.28 111 GLU A CA 1
ATOM 934 C C . GLU A 1 111 ? -10.535 -53.840 -28.056 1.00 47.28 111 GLU A C 1
ATOM 936 O O . GLU A 1 111 ? -9.463 -53.561 -27.521 1.00 47.28 111 GLU A O 1
ATOM 941 N N . PHE A 1 112 ? -10.776 -54.976 -28.697 1.00 45.56 112 PHE A N 1
ATOM 942 C CA . PHE A 1 112 ? -9.877 -56.051 -29.068 1.00 45.56 112 PHE A CA 1
ATOM 943 C C . PHE A 1 112 ? -9.112 -55.581 -30.311 1.00 45.56 112 PHE A C 1
ATOM 945 O O . PHE A 1 112 ? -9.753 -55.329 -31.328 1.00 45.56 112 PHE A O 1
ATOM 952 N N . ASP A 1 113 ? -7.783 -55.476 -30.264 1.00 51.22 113 ASP A N 1
ATOM 953 C CA . ASP A 1 113 ? -7.021 -55.285 -31.500 1.00 51.22 113 ASP A CA 1
ATOM 954 C C . ASP A 1 113 ? -7.093 -56.572 -32.330 1.00 51.22 113 ASP A C 1
ATOM 956 O O . ASP A 1 113 ? -6.646 -57.651 -31.926 1.00 51.22 113 ASP A O 1
ATOM 960 N N . GLU A 1 114 ? -7.730 -56.435 -33.486 1.00 53.47 114 GLU A N 1
ATOM 961 C CA . GLU A 1 114 ? -7.881 -57.447 -34.515 1.00 53.47 114 GLU A CA 1
ATOM 962 C C . GLU A 1 114 ? -6.516 -57.760 -35.141 1.00 53.47 114 GLU A C 1
ATOM 964 O O . GLU A 1 114 ? -5.836 -56.890 -35.681 1.00 53.47 114 GLU A O 1
ATOM 969 N N . ASN A 1 115 ? -6.121 -59.032 -35.083 1.00 51.00 115 ASN A N 1
ATOM 970 C CA . ASN A 1 115 ? -4.998 -59.586 -35.830 1.00 51.00 115 ASN A CA 1
ATOM 971 C C . ASN A 1 115 ? -5.508 -60.156 -37.167 1.00 51.00 115 ASN A C 1
ATOM 973 O O . ASN A 1 115 ? -6.305 -61.101 -37.127 1.00 51.00 115 ASN A O 1
ATOM 977 N N . PRO A 1 116 ? -5.054 -59.665 -38.334 1.00 61.72 116 PRO A N 1
ATOM 978 C CA . PRO A 1 116 ? -5.339 -60.305 -39.604 1.00 61.72 116 PRO A CA 1
ATOM 979 C C . PRO A 1 116 ? -4.083 -60.993 -40.177 1.00 61.72 116 PRO A C 1
ATOM 981 O O . PRO A 1 116 ? -3.178 -60.326 -40.675 1.00 61.72 116 PRO A O 1
ATOM 984 N N . PHE A 1 117 ? -4.159 -62.331 -40.195 1.00 47.03 117 PHE A N 1
ATOM 985 C CA . PHE A 1 117 ? -3.373 -63.322 -40.961 1.00 47.03 117 PHE A CA 1
ATOM 986 C C . PHE A 1 117 ? -2.028 -63.811 -40.406 1.00 47.03 117 PHE A C 1
ATOM 988 O O . PHE A 1 117 ? -1.054 -63.036 -40.321 1.00 47.03 117 PHE A O 1
#

pLDDT: mean 78.43, std 18.74, range [38.94, 94.56]

Secondary structure (DSSP, 8-state):
--HHHHHHHHHHTTSTT----HHHHHHHHHHHHHH-TTB-HHHHHHHHHHHHHHSPPPTT--HHHHHHHHHHHHHHHT-SB------------TTS---------------------

Sequence (117 aa):
FSDDEYRFITTLSKIENYPLDRKKDLEIYQSLGTIYPQLDLLEAIEDFRQYKMDKPLEKSSNPRSEIHTSFKKYIEWGKCLKKNKPEPYEDENPYLNRGAGMKQKLEEPREFDENPF